Protein AF-A0A0M8WVM7-F1 (afdb_monomer_lite)

pLDDT: mean 82.89, std 19.28, range [34.34, 97.88]

Secondary structure (DSSP, 8-state):
-HHHHH-HHHHHHHHHHHHHHHHHHHHHHHHHHHHHHHHHHH---TT--TTHHHHHHHHHHHHHHHHHHHHHHHHHHHHHHHHHHHHHHHHHHHHHHHHHHHHHHHHHHHS-------------------------SSGGG-------

Structure (mmCIF, N/CA/C/O backbone):
data_AF-A0A0M8WVM7-F1
#
_entry.id   AF-A0A0M8WVM7-F1
#
loop_
_atom_site.group_PDB
_atom_site.id
_atom_site.type_symbol
_atom_site.label_atom_id
_ato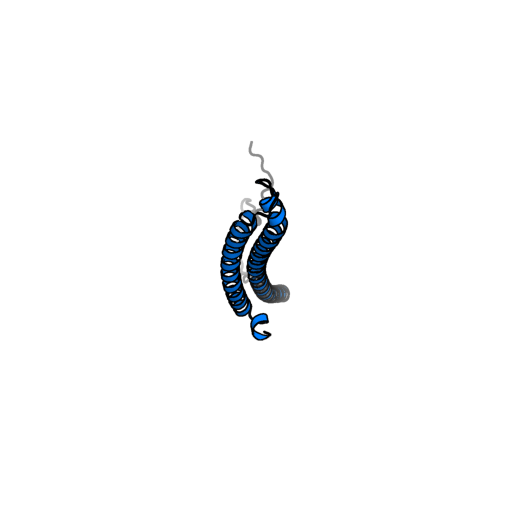m_site.label_alt_id
_atom_site.label_comp_id
_atom_site.label_asym_id
_atom_site.label_entity_id
_atom_site.label_seq_id
_atom_site.pdbx_PDB_ins_code
_atom_site.Cartn_x
_atom_site.Cartn_y
_atom_site.Cartn_z
_atom_site.occupancy
_atom_site.B_iso_or_equiv
_atom_site.auth_seq_id
_atom_site.auth_comp_id
_atom_site.auth_asym_id
_atom_site.auth_atom_id
_atom_site.pdbx_PDB_model_num
ATOM 1 N N . MET A 1 1 ? -16.329 -11.894 3.116 1.00 85.50 1 MET A N 1
ATOM 2 C CA . MET A 1 1 ? -16.035 -10.476 3.455 1.00 85.50 1 MET A CA 1
ATOM 3 C C . MET A 1 1 ? -16.761 -9.985 4.701 1.00 85.50 1 MET A C 1
ATOM 5 O O . MET A 1 1 ? -16.133 -9.300 5.496 1.00 85.50 1 MET A O 1
ATOM 9 N N . ARG A 1 2 ? -18.045 -10.322 4.906 1.00 90.75 2 ARG A N 1
ATOM 10 C CA . ARG A 1 2 ? -18.789 -9.911 6.114 1.00 90.75 2 ARG A CA 1
ATOM 11 C C . ARG A 1 2 ? -18.131 -10.391 7.412 1.00 90.75 2 ARG A C 1
ATOM 13 O O . ARG A 1 2 ? -17.931 -9.581 8.307 1.00 90.75 2 ARG A O 1
ATOM 20 N N . ASP A 1 3 ? -17.697 -11.647 7.450 1.00 89.94 3 ASP A N 1
ATOM 21 C CA . ASP A 1 3 ? -17.059 -12.243 8.637 1.00 89.94 3 ASP A CA 1
ATOM 22 C C . ASP A 1 3 ? -15.710 -11.585 8.965 1.00 89.94 3 ASP A C 1
ATOM 24 O O . ASP A 1 3 ? -15.385 -11.332 10.123 1.00 89.94 3 ASP A O 1
ATOM 28 N N . ILE A 1 4 ? -14.954 -11.215 7.925 1.00 90.19 4 ILE A N 1
ATOM 29 C CA . ILE A 1 4 ? -13.687 -10.483 8.055 1.00 90.19 4 ILE A CA 1
ATOM 30 C C . ILE A 1 4 ? -13.936 -9.106 8.673 1.00 90.19 4 ILE A C 1
ATOM 32 O O . ILE A 1 4 ? -13.228 -8.722 9.596 1.00 90.19 4 ILE A O 1
ATOM 36 N N . ALA A 1 5 ? -14.954 -8.380 8.201 1.00 90.00 5 ALA A N 1
ATOM 37 C CA . ALA A 1 5 ? -15.272 -7.038 8.691 1.00 90.00 5 ALA A CA 1
ATOM 38 C C . ALA A 1 5 ? -15.776 -7.030 10.146 1.00 90.00 5 ALA A C 1
ATOM 40 O O . ALA A 1 5 ? -15.541 -6.069 10.885 1.00 90.00 5 ALA A O 1
ATOM 41 N N . GLN A 1 6 ? -16.464 -8.095 10.565 1.00 91.19 6 GLN A N 1
ATOM 42 C CA . GLN A 1 6 ? -16.962 -8.232 11.933 1.00 91.19 6 GLN A CA 1
ATOM 43 C C . GLN A 1 6 ? -15.826 -8.430 12.942 1.00 91.19 6 GLN A C 1
ATOM 45 O O . GLN A 1 6 ? -15.878 -7.847 14.023 1.00 91.19 6 GLN A O 1
ATOM 50 N N . SER A 1 7 ? -14.779 -9.179 12.586 1.00 91.88 7 SER A N 1
ATOM 51 C CA . SER A 1 7 ? -13.661 -9.470 13.489 1.00 91.88 7 SER A CA 1
ATOM 52 C C . SER A 1 7 ? -12.458 -8.540 13.253 1.00 91.88 7 SER A C 1
ATOM 54 O O . SER A 1 7 ? -11.902 -8.523 12.149 1.00 91.88 7 SER A O 1
ATOM 56 N N . PRO A 1 8 ? -11.984 -7.793 14.274 1.00 92.62 8 PRO A N 1
ATOM 57 C CA . PRO A 1 8 ? -10.793 -6.953 14.133 1.00 92.62 8 PRO A CA 1
ATOM 58 C C . PRO A 1 8 ? -9.540 -7.784 13.826 1.00 92.62 8 PRO A C 1
ATOM 60 O O . PRO A 1 8 ? -8.699 -7.360 13.035 1.00 92.62 8 PRO A O 1
ATOM 63 N N . GLU A 1 9 ? -9.433 -8.992 14.385 1.00 92.88 9 GLU A N 1
ATOM 64 C CA . GLU A 1 9 ? -8.317 -9.895 14.100 1.00 92.88 9 GLU A CA 1
ATOM 65 C C . GLU A 1 9 ? -8.355 -10.430 12.670 1.00 92.88 9 GLU A C 1
ATOM 67 O O . GLU A 1 9 ? -7.324 -10.477 12.002 1.00 92.88 9 GLU A O 1
ATOM 72 N N . ALA A 1 10 ? -9.536 -10.828 12.182 1.00 94.38 10 ALA A N 1
ATOM 73 C CA . ALA A 1 10 ? -9.679 -11.301 10.808 1.00 94.38 10 ALA A CA 1
ATOM 74 C C . ALA A 1 10 ? -9.362 -10.182 9.809 1.00 94.38 10 ALA A C 1
ATOM 76 O O . ALA A 1 10 ? -8.680 -10.426 8.815 1.00 94.38 10 ALA A O 1
ATOM 77 N N . THR A 1 11 ? -9.788 -8.949 10.107 1.00 93.94 11 THR A N 1
ATOM 78 C CA . THR A 1 11 ? -9.418 -7.762 9.327 1.00 93.94 11 THR A CA 1
ATOM 79 C C . THR A 1 11 ? -7.900 -7.567 9.302 1.00 93.94 11 THR A C 1
ATOM 81 O O . THR A 1 11 ? -7.334 -7.397 8.228 1.00 93.94 11 THR A O 1
ATOM 84 N N . ALA A 1 12 ? -7.219 -7.637 10.451 1.00 94.19 12 ALA A N 1
ATOM 85 C CA . ALA A 1 12 ? -5.768 -7.461 10.514 1.00 94.19 12 ALA A CA 1
ATOM 86 C C . ALA A 1 12 ? -5.005 -8.536 9.721 1.00 94.19 12 ALA A C 1
ATOM 88 O O . ALA A 1 12 ? -4.093 -8.199 8.969 1.00 94.19 12 ALA A O 1
ATOM 89 N N . ARG A 1 13 ? -5.405 -9.812 9.838 1.00 95.62 13 ARG A N 1
ATOM 90 C CA . ARG A 1 13 ? -4.803 -10.915 9.066 1.00 95.62 13 ARG A CA 1
ATOM 91 C C . ARG A 1 13 ? -4.979 -10.702 7.563 1.00 95.62 13 ARG A C 1
ATOM 93 O O . ARG A 1 13 ? -4.002 -10.729 6.827 1.00 95.62 13 ARG A O 1
ATOM 100 N N . TYR A 1 14 ? -6.200 -10.389 7.130 1.00 96.12 14 TYR A N 1
ATOM 101 C CA . TYR A 1 14 ? -6.491 -10.133 5.720 1.00 96.12 14 TYR A CA 1
ATOM 102 C C . TYR A 1 14 ? -5.675 -8.958 5.157 1.00 96.12 14 TYR A C 1
ATOM 104 O O . TYR A 1 14 ? -5.136 -9.038 4.056 1.00 96.12 14 TYR A O 1
ATOM 112 N N . LEU A 1 15 ? -5.554 -7.865 5.916 1.00 95.69 15 LEU A N 1
ATOM 113 C CA . LEU A 1 15 ? -4.762 -6.707 5.503 1.00 95.69 15 LEU A CA 1
ATOM 114 C C . LEU A 1 15 ? -3.262 -7.016 5.436 1.00 95.69 15 LEU A C 1
ATOM 116 O O . LEU A 1 15 ? -2.596 -6.530 4.524 1.00 95.69 15 LEU A O 1
ATOM 120 N N . ALA A 1 16 ? -2.745 -7.846 6.343 1.00 95.00 16 ALA A N 1
ATOM 121 C CA . ALA A 1 16 ? -1.358 -8.302 6.308 1.00 95.00 16 ALA A CA 1
ATOM 122 C C . ALA A 1 16 ? -1.071 -9.185 5.080 1.00 95.00 16 ALA A C 1
ATOM 124 O O . ALA A 1 16 ? -0.038 -9.018 4.431 1.00 95.00 16 ALA A O 1
ATOM 125 N N . ASP A 1 17 ? -2.000 -10.071 4.711 1.00 96.50 17 ASP A N 1
ATOM 126 C CA . ASP A 1 17 ? -1.873 -10.893 3.503 1.00 96.50 17 ASP A CA 1
ATOM 127 C C . ASP A 1 17 ? -1.848 -10.021 2.240 1.00 96.50 17 ASP A C 1
ATOM 129 O O . ASP A 1 17 ? -0.986 -10.188 1.373 1.00 96.50 17 ASP A O 1
ATOM 133 N N . VAL A 1 18 ? -2.739 -9.027 2.161 1.00 96.56 18 VAL A N 1
ATOM 134 C CA . VAL A 1 18 ? -2.757 -8.048 1.061 1.00 96.56 18 VAL A CA 1
ATOM 135 C C . VAL A 1 18 ? -1.447 -7.258 1.023 1.00 96.56 18 VAL A C 1
ATOM 137 O O . VAL A 1 18 ? -0.864 -7.092 -0.047 1.00 96.56 18 VAL A O 1
ATOM 140 N N . GLN A 1 19 ? -0.950 -6.801 2.174 1.00 95.94 19 GLN A N 1
ATOM 141 C CA . GLN A 1 19 ? 0.319 -6.083 2.270 1.00 95.94 19 GLN A CA 1
ATOM 142 C C . GLN A 1 19 ? 1.489 -6.931 1.765 1.00 95.94 19 GLN A C 1
ATOM 144 O O . GLN A 1 19 ? 2.325 -6.423 1.022 1.00 95.94 19 GLN A O 1
ATOM 149 N N . ARG A 1 20 ? 1.536 -8.225 2.097 1.00 95.88 20 ARG A N 1
ATOM 150 C CA . ARG A 1 20 ? 2.579 -9.135 1.608 1.00 95.88 20 ARG A CA 1
ATOM 151 C C . ARG A 1 20 ? 2.580 -9.227 0.083 1.00 95.88 20 ARG A C 1
ATOM 153 O O . ARG A 1 20 ? 3.631 -9.071 -0.533 1.00 95.88 20 ARG A O 1
ATOM 160 N N . VAL A 1 21 ? 1.405 -9.413 -0.519 1.00 97.50 21 VAL A N 1
ATOM 161 C CA . VAL A 1 21 ? 1.262 -9.451 -1.983 1.00 97.50 21 VAL A CA 1
ATOM 162 C C . VAL A 1 21 ? 1.694 -8.123 -2.607 1.00 97.50 21 VAL A C 1
ATOM 164 O O . VAL A 1 21 ? 2.420 -8.117 -3.599 1.00 97.50 21 VAL A O 1
ATOM 167 N N . LEU A 1 22 ? 1.302 -6.992 -2.014 1.00 96.94 22 LEU A N 1
ATOM 168 C CA . LEU A 1 22 ? 1.704 -5.669 -2.493 1.00 96.94 22 LEU A CA 1
ATOM 169 C C . LEU A 1 22 ? 3.216 -5.450 -2.408 1.00 96.94 22 LEU A C 1
ATOM 171 O O . LEU A 1 22 ? 3.783 -4.887 -3.336 1.00 96.94 22 LEU A O 1
ATOM 175 N N . LEU A 1 23 ? 3.879 -5.913 -1.347 1.00 95.44 23 LEU A N 1
ATOM 176 C CA . LEU A 1 23 ? 5.335 -5.818 -1.216 1.00 95.44 23 LEU A CA 1
ATOM 177 C C . LEU A 1 23 ? 6.059 -6.648 -2.282 1.00 95.44 23 LEU A C 1
ATOM 179 O O . LEU A 1 23 ? 7.057 -6.194 -2.838 1.00 95.44 23 LEU A O 1
ATOM 183 N N . ASP A 1 24 ? 5.552 -7.837 -2.605 1.00 96.88 24 ASP A N 1
ATOM 184 C CA . ASP A 1 24 ? 6.132 -8.666 -3.664 1.00 96.88 24 ASP A CA 1
ATOM 185 C C . ASP A 1 24 ? 5.899 -8.056 -5.058 1.00 96.88 24 ASP A C 1
ATOM 187 O O . ASP A 1 24 ? 6.818 -8.018 -5.879 1.00 96.88 24 ASP A O 1
ATOM 191 N N . ILE A 1 25 ? 4.720 -7.475 -5.307 1.00 96.12 25 ILE A N 1
ATOM 192 C CA . ILE A 1 25 ? 4.462 -6.670 -6.512 1.00 96.12 25 ILE A CA 1
ATOM 193 C C . ILE A 1 25 ? 5.395 -5.453 -6.561 1.00 96.12 25 ILE A C 1
ATOM 195 O O . ILE A 1 25 ? 5.931 -5.140 -7.622 1.00 96.12 25 ILE A O 1
ATOM 199 N N . GLY A 1 26 ? 5.622 -4.791 -5.425 1.00 96.25 26 GLY A N 1
ATOM 200 C CA . GLY A 1 26 ? 6.528 -3.653 -5.298 1.00 96.25 26 GLY A CA 1
ATOM 201 C C . GLY A 1 26 ? 7.939 -3.992 -5.766 1.00 96.25 26 GLY A C 1
ATOM 202 O O . GLY A 1 26 ? 8.465 -3.300 -6.634 1.00 96.25 26 GLY A O 1
ATOM 203 N N . LYS A 1 27 ? 8.503 -5.114 -5.303 1.00 96.69 27 LYS A N 1
ATOM 204 C CA . LYS A 1 27 ? 9.820 -5.600 -5.756 1.00 96.69 27 LYS A CA 1
ATOM 205 C C . LYS A 1 27 ? 9.861 -5.828 -7.268 1.00 96.69 27 LYS A C 1
ATOM 207 O O . LYS A 1 27 ? 10.789 -5.380 -7.933 1.00 96.69 27 LYS A O 1
ATOM 212 N N . ASN A 1 28 ? 8.836 -6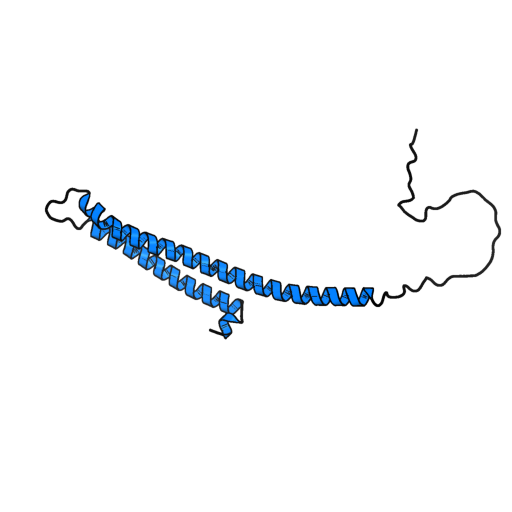.475 -7.827 1.00 97.50 28 ASN A N 1
ATOM 213 C CA . ASN A 1 28 ? 8.763 -6.713 -9.272 1.00 97.50 28 ASN A CA 1
ATOM 214 C C . ASN A 1 28 ? 8.705 -5.394 -10.064 1.00 97.50 28 ASN A C 1
ATOM 216 O O . ASN A 1 28 ? 9.343 -5.265 -11.108 1.00 97.50 28 ASN A O 1
ATOM 220 N N . LEU A 1 29 ? 7.970 -4.398 -9.559 1.00 96.94 29 LEU A N 1
ATOM 221 C CA . LEU A 1 29 ? 7.885 -3.069 -10.165 1.00 96.94 29 LEU A CA 1
ATOM 222 C C . LEU A 1 29 ? 9.198 -2.285 -10.052 1.00 96.94 29 LEU A C 1
ATOM 224 O O . LEU A 1 29 ? 9.539 -1.553 -10.979 1.00 96.94 29 LEU A O 1
ATOM 228 N N . GLU A 1 30 ? 9.949 -2.439 -8.961 1.00 97.12 30 GLU A N 1
ATOM 229 C CA . GLU A 1 30 ? 11.281 -1.844 -8.808 1.00 97.12 30 GLU A CA 1
ATOM 230 C C . GLU A 1 30 ? 12.264 -2.415 -9.832 1.00 97.12 30 GLU A C 1
ATOM 232 O O . GLU A 1 30 ? 12.943 -1.651 -10.526 1.00 97.12 30 GLU A O 1
ATOM 237 N N . THR A 1 31 ? 12.291 -3.741 -9.988 1.00 97.88 31 THR A N 1
ATOM 238 C CA . THR A 1 31 ? 13.098 -4.407 -11.017 1.00 97.88 31 THR A CA 1
ATOM 239 C C . THR A 1 31 ? 12.714 -3.915 -12.409 1.00 97.88 31 THR A C 1
ATOM 241 O O . THR A 1 31 ? 13.578 -3.452 -13.157 1.00 97.88 31 THR A O 1
ATOM 244 N N . LEU A 1 32 ? 11.416 -3.899 -12.724 1.00 96.94 32 LEU A N 1
ATOM 245 C CA . LEU A 1 32 ? 10.917 -3.403 -14.004 1.00 96.94 32 LEU A CA 1
ATOM 246 C C . LEU A 1 32 ? 11.303 -1.936 -14.244 1.00 96.94 32 LEU A C 1
ATOM 248 O O . LEU A 1 32 ? 11.670 -1.570 -15.360 1.00 96.94 32 LEU A O 1
ATOM 252 N N . ALA A 1 33 ? 11.252 -1.084 -13.218 1.00 96.81 33 ALA A N 1
ATOM 253 C CA . ALA A 1 33 ? 11.635 0.320 -13.333 1.00 96.81 33 ALA A CA 1
ATOM 254 C C . ALA A 1 33 ? 13.126 0.491 -13.648 1.00 96.81 33 ALA A C 1
ATOM 256 O O . ALA A 1 33 ? 13.489 1.334 -14.475 1.00 96.81 33 ALA A O 1
ATOM 257 N N . ILE A 1 34 ? 13.990 -0.322 -13.036 1.00 97.06 34 ILE A N 1
ATOM 258 C CA . ILE A 1 34 ? 15.429 -0.325 -13.321 1.00 97.06 34 ILE A CA 1
ATOM 259 C C . ILE A 1 34 ? 15.684 -0.786 -14.756 1.00 97.06 34 ILE A C 1
ATOM 261 O O . ILE A 1 34 ? 16.399 -0.101 -15.491 1.00 97.06 34 ILE A O 1
ATOM 265 N N . GLU A 1 35 ? 15.085 -1.900 -15.169 1.00 97.44 35 GLU A N 1
ATOM 266 C CA . GLU A 1 35 ? 15.242 -2.451 -16.518 1.00 97.44 35 GLU A CA 1
ATOM 267 C C . GLU A 1 35 ? 14.730 -1.484 -17.584 1.00 97.44 35 GLU A C 1
ATOM 269 O O . GLU A 1 35 ? 15.449 -1.173 -18.533 1.00 97.44 35 GLU A O 1
ATOM 274 N N . THR A 1 36 ? 13.540 -0.915 -17.377 1.00 96.25 36 THR A N 1
ATOM 275 C CA . THR A 1 36 ? 12.938 0.081 -18.272 1.00 96.25 36 THR A CA 1
ATOM 276 C C . THR A 1 36 ? 13.832 1.310 -18.394 1.00 96.25 36 THR A C 1
ATOM 278 O O . THR A 1 36 ? 14.109 1.770 -19.500 1.00 96.25 36 THR A O 1
ATOM 281 N N . ARG A 1 37 ? 14.359 1.820 -17.274 1.00 95.88 37 ARG A N 1
ATOM 282 C CA . ARG A 1 37 ? 15.304 2.944 -17.276 1.00 95.88 37 ARG A CA 1
ATOM 283 C C . ARG A 1 37 ? 16.562 2.619 -18.075 1.00 95.88 37 ARG A C 1
ATOM 285 O O . ARG A 1 37 ? 17.025 3.449 -18.854 1.00 95.88 37 ARG A O 1
ATOM 292 N N . VAL A 1 38 ? 17.149 1.443 -17.863 1.00 96.12 38 VAL A N 1
ATOM 293 C CA . VAL A 1 38 ? 18.373 1.029 -18.564 1.00 96.12 38 VAL A CA 1
ATOM 294 C C . VAL A 1 38 ? 18.106 0.861 -20.056 1.00 96.12 38 VAL A C 1
ATOM 296 O O . VAL A 1 38 ? 18.904 1.337 -20.861 1.00 96.12 38 VAL A O 1
ATOM 299 N N . HIS A 1 39 ? 16.993 0.232 -20.424 1.00 96.69 39 HIS A N 1
ATOM 300 C CA . HIS A 1 39 ? 16.612 0.014 -21.812 1.00 96.69 39 HIS A CA 1
ATOM 301 C C . HIS A 1 39 ? 16.346 1.342 -22.531 1.00 96.69 39 HIS A C 1
ATOM 303 O O . HIS A 1 39 ? 17.058 1.675 -23.475 1.00 96.69 39 HIS A O 1
ATOM 309 N N . LEU A 1 40 ? 15.411 2.158 -22.028 1.00 95.00 40 LEU A N 1
ATOM 310 C CA . LEU A 1 40 ? 14.996 3.405 -22.681 1.00 95.00 40 LEU A CA 1
ATOM 311 C C . LEU A 1 40 ? 16.124 4.439 -22.791 1.00 95.00 40 LEU A C 1
ATOM 313 O O . LEU A 1 40 ? 16.190 5.199 -23.756 1.00 95.00 40 LEU A O 1
ATOM 317 N N . ARG A 1 41 ? 17.040 4.483 -21.817 1.00 94.62 41 ARG A N 1
ATOM 318 C CA . ARG A 1 41 ? 18.192 5.393 -21.884 1.00 94.62 41 ARG A CA 1
ATOM 319 C C . ARG A 1 41 ? 19.282 4.921 -22.844 1.00 94.62 41 ARG A C 1
ATOM 321 O O . ARG A 1 41 ? 20.088 5.750 -23.249 1.00 94.62 41 ARG A O 1
ATOM 328 N N . LYS A 1 42 ? 19.322 3.628 -23.185 1.00 94.62 42 LYS A N 1
ATOM 329 C CA . LYS A 1 42 ? 20.260 3.049 -24.162 1.00 94.62 42 LYS A CA 1
ATOM 330 C C . LYS A 1 42 ? 19.703 3.028 -25.586 1.00 94.62 42 LYS A C 1
ATOM 332 O O . LYS A 1 42 ? 20.474 2.885 -26.531 1.00 94.62 42 LYS A O 1
ATOM 337 N N . THR A 1 43 ? 18.390 3.162 -25.761 1.00 93.69 43 THR A N 1
ATOM 338 C CA . THR A 1 43 ? 17.761 3.236 -27.084 1.00 93.69 43 THR A CA 1
ATOM 339 C C . THR A 1 43 ? 17.969 4.617 -27.705 1.00 93.69 43 THR A C 1
ATOM 341 O O . THR A 1 43 ? 17.198 5.556 -27.471 1.00 93.69 43 THR A O 1
ATOM 344 N N . HIS A 1 44 ? 19.036 4.729 -28.492 1.00 93.19 44 HIS A N 1
ATOM 345 C CA . HIS A 1 44 ? 19.354 5.906 -29.293 1.00 93.19 44 HIS A CA 1
ATOM 346 C C . HIS A 1 44 ? 18.671 5.843 -30.660 1.00 93.19 44 HIS A C 1
ATOM 348 O O . HIS A 1 44 ? 18.557 4.778 -31.264 1.00 93.19 44 HIS A O 1
ATOM 354 N N . VAL A 1 45 ? 18.224 7.001 -31.134 1.00 93.56 45 VAL A N 1
ATOM 355 C CA . VAL A 1 45 ? 17.689 7.218 -32.480 1.00 93.56 45 VAL A CA 1
ATOM 356 C C . VAL A 1 45 ? 18.725 8.007 -33.280 1.00 93.56 45 VAL A C 1
ATOM 358 O O . VAL A 1 45 ? 19.497 8.779 -32.708 1.00 93.56 45 VAL A O 1
ATOM 361 N N . GLU A 1 46 ? 18.772 7.808 -34.596 1.00 93.94 46 GLU A N 1
ATOM 362 C CA . GLU A 1 46 ? 19.665 8.569 -35.472 1.00 93.94 46 GLU A CA 1
ATOM 363 C C . GLU A 1 46 ? 19.469 10.085 -35.275 1.00 93.94 46 GLU A C 1
ATOM 365 O O . GLU A 1 46 ? 18.344 10.580 -35.211 1.00 93.94 46 GLU A O 1
ATOM 370 N N . GLY A 1 47 ? 20.576 10.818 -35.115 1.00 93.31 47 GLY A N 1
ATOM 371 C CA . GLY A 1 47 ? 20.565 12.252 -34.802 1.00 93.31 47 GLY A CA 1
ATOM 372 C C . GLY A 1 47 ? 20.497 12.601 -33.307 1.00 93.31 47 GLY A C 1
ATOM 373 O O . GLY A 1 47 ? 20.601 13.778 -32.953 1.00 93.31 47 GLY A O 1
ATOM 374 N N . ASP A 1 48 ? 20.382 11.619 -32.409 1.00 93.88 48 ASP A N 1
ATOM 375 C CA . ASP A 1 48 ? 20.410 11.874 -30.970 1.00 93.88 48 ASP A CA 1
ATOM 376 C C . ASP A 1 48 ? 21.786 12.326 -30.469 1.00 93.88 48 ASP A C 1
ATOM 378 O O . ASP A 1 48 ? 22.798 11.641 -30.608 1.00 93.88 48 ASP A O 1
ATOM 382 N N . ARG A 1 49 ? 21.798 13.431 -29.721 1.00 92.88 49 ARG A N 1
ATOM 383 C CA . ARG A 1 49 ? 22.874 13.721 -28.756 1.00 92.88 49 ARG A CA 1
ATOM 384 C C . ARG A 1 49 ? 22.743 12.835 -27.513 1.00 92.88 49 ARG A C 1
ATOM 386 O O . ARG A 1 49 ? 21.668 12.323 -27.196 1.00 92.88 49 ARG A O 1
ATOM 393 N N . TRP A 1 50 ? 23.823 12.768 -26.734 1.00 88.44 50 TRP A N 1
ATOM 394 C CA . TRP A 1 50 ? 23.967 11.910 -25.548 1.00 88.44 50 TRP A CA 1
ATOM 395 C C . TRP A 1 50 ? 22.823 11.996 -24.511 1.00 88.44 50 TRP A C 1
ATOM 397 O O . TRP A 1 50 ? 22.575 11.024 -23.803 1.00 88.44 50 TRP A O 1
ATOM 407 N N . TYR A 1 51 ? 22.106 13.125 -24.411 1.00 92.94 51 TYR A N 1
ATOM 408 C CA . TYR A 1 51 ? 21.030 13.331 -23.429 1.00 92.94 51 TYR A CA 1
ATOM 409 C C . TYR A 1 51 ? 19.602 13.121 -23.971 1.00 92.94 51 TYR A C 1
ATOM 411 O O . TYR A 1 51 ? 18.664 13.071 -23.173 1.00 92.94 51 TYR A O 1
ATOM 419 N N . HIS A 1 52 ? 19.392 12.991 -25.288 1.00 95.69 52 HIS A N 1
ATOM 420 C CA . HIS A 1 52 ? 18.033 12.923 -25.856 1.00 95.69 52 HIS A CA 1
ATOM 421 C C . HIS A 1 52 ? 17.287 11.648 -25.455 1.00 95.69 52 HIS A C 1
ATOM 423 O O . HIS A 1 52 ? 16.127 11.728 -25.048 1.00 95.69 52 HIS A O 1
ATOM 429 N N . ALA A 1 53 ? 17.963 10.494 -25.466 1.00 94.38 53 ALA A N 1
ATOM 430 C CA . ALA A 1 53 ? 17.388 9.231 -24.997 1.00 94.38 53 ALA A CA 1
ATOM 431 C C . ALA A 1 53 ? 16.911 9.332 -23.538 1.00 94.38 53 ALA A C 1
ATOM 433 O O . ALA A 1 53 ? 15.807 8.904 -23.201 1.00 94.38 53 ALA A O 1
ATOM 434 N N . ARG A 1 54 ? 17.687 10.012 -22.681 1.00 94.56 54 ARG A N 1
ATOM 435 C CA . ARG A 1 54 ? 17.287 10.291 -21.297 1.00 94.56 54 ARG A CA 1
ATOM 436 C C . ARG A 1 54 ? 16.026 11.148 -21.231 1.00 94.56 54 ARG A C 1
ATOM 438 O O . ARG A 1 54 ? 15.122 10.799 -20.482 1.00 94.56 54 ARG A O 1
ATOM 445 N N . LEU A 1 55 ? 15.947 12.246 -21.984 1.00 95.88 55 LEU A N 1
ATOM 446 C CA . LEU A 1 55 ? 14.771 13.125 -21.956 1.00 95.88 55 LEU A CA 1
ATOM 447 C C . LEU A 1 55 ? 13.490 12.401 -22.390 1.00 95.88 55 LEU A C 1
ATOM 449 O O . LEU A 1 55 ? 12.444 12.628 -21.788 1.00 95.88 55 LEU A O 1
ATOM 453 N N . ARG A 1 56 ? 13.577 11.495 -23.371 1.00 94.88 56 ARG A N 1
ATOM 454 C CA . ARG A 1 56 ? 12.442 10.656 -23.788 1.00 94.88 56 ARG A CA 1
ATOM 455 C C . ARG A 1 56 ? 12.057 9.600 -22.752 1.00 94.88 56 ARG A C 1
ATOM 457 O O . ARG A 1 56 ? 10.882 9.270 -22.644 1.00 94.88 56 ARG A O 1
ATOM 464 N N . ALA A 1 57 ? 13.019 9.090 -21.984 1.00 95.88 57 ALA A N 1
ATOM 465 C CA . ALA A 1 57 ? 12.769 8.114 -20.924 1.00 95.88 57 ALA A CA 1
ATOM 466 C C . ALA A 1 57 ? 12.129 8.736 -19.665 1.00 95.88 57 ALA A C 1
ATOM 468 O O . ALA A 1 57 ? 11.368 8.066 -18.965 1.00 95.88 57 ALA A O 1
ATOM 469 N N . LEU A 1 58 ? 12.391 10.021 -19.381 1.00 95.88 58 LEU A N 1
ATOM 470 C CA . LEU A 1 58 ? 11.945 10.702 -18.154 1.00 95.88 58 LEU A CA 1
ATOM 471 C C . LEU A 1 58 ? 10.439 10.580 -17.841 1.00 95.88 58 LEU A C 1
ATOM 473 O O . LEU A 1 58 ? 10.118 10.337 -16.676 1.00 95.88 58 LEU A O 1
ATOM 477 N N . PRO A 1 59 ? 9.497 10.739 -18.794 1.00 97.19 59 PRO A N 1
ATOM 478 C CA . PRO A 1 59 ? 8.069 10.606 -18.503 1.00 97.19 59 PRO A CA 1
ATOM 479 C C . PRO A 1 59 ? 7.695 9.208 -18.000 1.00 97.19 59 PRO A C 1
ATOM 481 O O . PRO A 1 59 ? 6.918 9.086 -17.054 1.00 97.19 59 PRO A O 1
ATOM 484 N N . VAL A 1 60 ? 8.291 8.166 -18.588 1.00 96.44 60 VAL A N 1
ATOM 485 C CA . VAL A 1 60 ? 8.055 6.767 -18.203 1.00 96.44 60 VAL A CA 1
ATOM 486 C C . VAL A 1 60 ? 8.655 6.488 -16.828 1.00 96.44 60 VAL A C 1
ATOM 488 O O . VAL A 1 60 ? 7.981 5.948 -15.954 1.00 96.44 60 VAL A O 1
ATOM 491 N N . GLU A 1 61 ? 9.891 6.929 -16.595 1.00 95.88 61 GLU A N 1
ATOM 492 C CA . GLU A 1 61 ? 10.548 6.800 -15.290 1.00 95.88 61 GLU A CA 1
ATOM 493 C C . GLU A 1 61 ? 9.759 7.500 -14.178 1.00 95.88 61 GLU A C 1
ATOM 495 O O . GLU A 1 61 ? 9.589 6.951 -13.090 1.00 95.88 61 GLU A O 1
ATOM 500 N N . LYS A 1 62 ? 9.234 8.699 -14.454 1.00 97.25 62 LYS A N 1
ATOM 501 C CA . LYS A 1 62 ? 8.403 9.449 -13.508 1.00 97.25 62 LYS A CA 1
ATOM 502 C C . LYS A 1 62 ? 7.087 8.728 -13.221 1.00 97.25 62 LYS A C 1
ATOM 504 O O . LYS A 1 62 ? 6.668 8.680 -12.066 1.00 97.25 62 LYS A O 1
ATOM 509 N N . ALA A 1 63 ? 6.441 8.167 -14.243 1.00 97.44 63 ALA A N 1
ATOM 510 C CA . ALA A 1 63 ? 5.217 7.391 -14.072 1.00 97.44 63 ALA A CA 1
ATOM 511 C C . ALA A 1 63 ? 5.456 6.156 -13.187 1.00 97.44 63 ALA A C 1
ATOM 513 O O . ALA A 1 63 ? 4.729 5.961 -12.215 1.00 97.44 63 ALA A O 1
ATOM 514 N N . LEU A 1 64 ? 6.517 5.385 -13.449 1.00 95.69 64 LEU A N 1
ATOM 515 C CA . LEU A 1 64 ? 6.880 4.218 -12.636 1.00 95.69 64 LEU A CA 1
ATOM 516 C C . LEU A 1 64 ? 7.257 4.602 -11.199 1.00 95.69 64 LEU A C 1
ATOM 518 O O . LEU A 1 64 ? 6.792 3.972 -10.251 1.00 95.69 64 LEU A O 1
ATOM 522 N N . GLY A 1 65 ? 8.013 5.687 -11.013 1.00 96.62 65 GLY A N 1
ATOM 523 C CA . GLY A 1 65 ? 8.327 6.214 -9.682 1.00 96.62 65 GLY A CA 1
ATOM 524 C C . GLY A 1 65 ? 7.080 6.627 -8.890 1.00 96.62 65 GLY A C 1
ATOM 525 O O . GLY A 1 65 ? 6.990 6.367 -7.691 1.00 96.62 65 GLY A O 1
ATOM 526 N N . ASN A 1 66 ? 6.080 7.217 -9.554 1.00 97.81 66 ASN A N 1
ATOM 527 C CA . ASN A 1 66 ? 4.803 7.550 -8.920 1.00 97.81 66 ASN A CA 1
ATOM 528 C C . ASN A 1 66 ? 4.019 6.299 -8.504 1.00 97.81 66 ASN A C 1
ATOM 530 O O . ASN A 1 66 ? 3.423 6.296 -7.429 1.00 97.81 66 ASN A O 1
ATOM 534 N N . VAL A 1 67 ? 4.025 5.241 -9.322 1.00 96.94 67 VAL A N 1
ATOM 535 C CA . VAL A 1 67 ? 3.380 3.964 -8.974 1.00 96.94 67 VAL A CA 1
ATOM 536 C C . VAL A 1 67 ? 4.014 3.366 -7.719 1.00 96.94 67 VAL A C 1
ATOM 538 O O . VAL A 1 67 ? 3.289 3.033 -6.785 1.00 96.94 67 VAL A O 1
ATOM 541 N N . LEU A 1 68 ? 5.347 3.311 -7.648 1.00 96.75 68 LEU A N 1
ATOM 542 C CA . LEU A 1 68 ? 6.070 2.822 -6.466 1.00 96.75 68 LEU A CA 1
ATOM 543 C C . LEU A 1 68 ? 5.754 3.651 -5.214 1.00 96.75 68 LEU A C 1
ATOM 545 O O . LEU A 1 68 ? 5.456 3.102 -4.155 1.00 96.75 68 LEU A O 1
ATOM 549 N N . LYS A 1 69 ? 5.728 4.983 -5.340 1.00 97.44 69 LYS A N 1
ATOM 550 C CA . LYS A 1 69 ? 5.333 5.873 -4.240 1.00 97.44 69 LYS A CA 1
ATOM 551 C C . LYS A 1 69 ? 3.905 5.593 -3.760 1.00 97.44 69 LYS A C 1
ATOM 553 O O . LYS A 1 69 ? 3.656 5.550 -2.558 1.00 97.44 69 LYS A O 1
ATOM 558 N N . ASN A 1 70 ? 2.967 5.415 -4.686 1.00 97.19 70 ASN A N 1
ATOM 559 C CA . ASN A 1 70 ? 1.577 5.121 -4.351 1.00 97.19 70 ASN A CA 1
ATOM 560 C C . ASN A 1 70 ? 1.427 3.751 -3.685 1.00 97.19 70 ASN A C 1
ATOM 562 O O . ASN A 1 70 ? 0.618 3.622 -2.771 1.00 97.19 70 ASN A O 1
ATOM 566 N N . LEU A 1 71 ? 2.219 2.760 -4.100 1.00 96.75 71 LEU A N 1
ATOM 567 C CA . LEU A 1 71 ? 2.255 1.441 -3.475 1.00 96.75 71 LEU A CA 1
ATOM 568 C C . LEU A 1 71 ? 2.731 1.531 -2.019 1.00 96.75 71 LEU A C 1
ATOM 570 O O . LEU A 1 71 ? 2.059 0.995 -1.143 1.00 96.75 71 LEU A O 1
ATOM 574 N N . ASN A 1 72 ? 3.797 2.287 -1.742 1.00 95.38 72 ASN A N 1
ATOM 575 C CA . ASN A 1 72 ? 4.273 2.513 -0.371 1.00 95.38 72 ASN A CA 1
ATOM 576 C C . ASN A 1 72 ? 3.220 3.223 0.499 1.00 95.38 72 ASN A C 1
ATOM 578 O O . ASN A 1 72 ? 2.938 2.812 1.625 1.00 95.38 72 ASN A O 1
ATOM 582 N N . ASN A 1 73 ? 2.567 4.255 -0.044 1.00 97.06 73 ASN A N 1
ATOM 583 C CA . ASN A 1 73 ? 1.477 4.940 0.654 1.00 97.06 73 ASN A CA 1
ATOM 584 C C . ASN A 1 73 ? 0.290 4.003 0.927 1.00 97.06 73 ASN A C 1
ATOM 586 O O . ASN A 1 73 ? -0.350 4.100 1.976 1.00 97.06 73 ASN A O 1
ATOM 590 N N . LEU A 1 74 ? -0.020 3.108 -0.016 1.00 96.56 74 LEU A N 1
ATOM 591 C CA . LEU A 1 74 ? -1.075 2.115 0.135 1.00 96.56 74 LEU A CA 1
ATOM 592 C C . LEU A 1 74 ? -0.738 1.149 1.272 1.00 96.56 74 LEU A C 1
ATOM 594 O O . LEU A 1 74 ? -1.575 0.971 2.152 1.00 96.56 74 LEU A O 1
ATOM 598 N N . THR A 1 75 ? 0.473 0.584 1.303 1.00 95.56 75 THR A N 1
ATOM 599 C CA . THR A 1 75 ? 0.891 -0.345 2.366 1.00 95.56 75 THR A CA 1
ATOM 600 C C . THR A 1 75 ? 0.841 0.306 3.747 1.00 95.56 75 THR A C 1
ATOM 602 O O . THR A 1 75 ? 0.264 -0.272 4.665 1.00 95.56 75 THR A O 1
ATOM 605 N N . GLU A 1 76 ? 1.313 1.550 3.886 1.00 95.06 76 GLU A N 1
ATOM 606 C CA . GLU A 1 76 ? 1.169 2.304 5.141 1.00 95.06 76 GLU A CA 1
ATOM 607 C C . GLU A 1 76 ? -0.303 2.548 5.517 1.00 95.06 76 GLU A C 1
ATOM 609 O O . GLU A 1 76 ? -0.680 2.543 6.691 1.00 95.06 76 GLU A O 1
ATOM 614 N N . GLY A 1 77 ? -1.152 2.811 4.520 1.00 96.12 77 GLY A N 1
ATOM 615 C CA . GLY A 1 77 ? -2.587 2.992 4.707 1.00 96.12 77 GLY A CA 1
ATOM 616 C C . GLY A 1 77 ? -3.264 1.736 5.254 1.00 96.12 77 GLY A C 1
ATOM 617 O O . GLY A 1 77 ? -4.111 1.843 6.147 1.00 96.12 77 GLY A O 1
ATOM 618 N N . LEU A 1 78 ? -2.862 0.553 4.774 1.00 95.81 78 LEU A N 1
ATOM 619 C CA . LEU A 1 78 ? -3.378 -0.727 5.262 1.00 95.81 78 LEU A CA 1
ATOM 620 C C . LEU A 1 78 ? -3.005 -0.947 6.732 1.00 95.81 78 LEU A C 1
ATOM 622 O O . LEU A 1 78 ? -3.895 -1.222 7.539 1.00 95.81 78 LEU A O 1
ATOM 626 N N . GLU A 1 79 ? -1.749 -0.719 7.117 1.00 93.69 79 GLU A N 1
ATOM 627 C CA . GLU A 1 79 ? -1.302 -0.831 8.515 1.00 93.69 79 GLU A CA 1
ATOM 628 C C . GLU A 1 79 ? -2.078 0.113 9.444 1.00 93.69 79 GLU A C 1
ATOM 630 O O . GLU A 1 79 ? -2.633 -0.302 10.469 1.00 93.69 79 GLU A O 1
ATOM 635 N N . LYS A 1 80 ? -2.198 1.388 9.050 1.00 96.06 80 LYS A N 1
ATOM 636 C CA . LYS A 1 80 ? -2.962 2.397 9.798 1.00 96.06 80 LYS A CA 1
ATOM 637 C C . LYS A 1 80 ? -4.429 1.990 9.946 1.00 96.06 80 LYS A C 1
ATOM 639 O O . LYS A 1 80 ? -5.028 2.229 10.995 1.00 96.06 80 LYS A O 1
ATOM 644 N N . SER A 1 81 ? -5.022 1.387 8.916 1.00 93.81 81 SER A N 1
ATOM 645 C CA . SER A 1 81 ? -6.414 0.932 8.958 1.00 93.81 81 SER A CA 1
ATOM 646 C C . SER A 1 81 ? -6.616 -0.253 9.910 1.00 93.81 81 SER A C 1
ATOM 648 O O . SER A 1 81 ? -7.563 -0.230 10.699 1.00 93.81 81 SER A O 1
ATOM 650 N N . ALA A 1 82 ? -5.691 -1.221 9.927 1.00 94.06 82 ALA A N 1
ATOM 651 C CA . ALA A 1 82 ? -5.715 -2.345 10.860 1.00 94.06 82 ALA A CA 1
ATOM 652 C C . ALA A 1 82 ? -5.617 -1.859 12.316 1.00 94.06 82 ALA A C 1
ATOM 654 O O . ALA A 1 82 ? -6.428 -2.246 13.161 1.00 94.06 82 ALA A O 1
ATOM 655 N N . TYR A 1 83 ? -4.685 -0.937 12.588 1.00 95.00 83 TYR A N 1
ATOM 656 C CA . TYR A 1 83 ? -4.533 -0.310 13.902 1.00 95.00 83 TYR A CA 1
ATOM 657 C C . TYR A 1 83 ? -5.813 0.414 14.347 1.00 95.00 83 TYR A C 1
ATOM 659 O O . TYR A 1 83 ? -6.329 0.169 15.438 1.00 95.00 83 TYR A O 1
ATOM 667 N N . LYS A 1 84 ? -6.383 1.262 13.481 1.00 96.25 84 LYS A N 1
ATOM 668 C CA . LYS A 1 84 ? -7.614 2.008 13.789 1.00 96.25 84 LYS A CA 1
ATOM 669 C C . LYS A 1 84 ? -8.816 1.093 14.023 1.00 96.25 84 LYS A C 1
ATOM 671 O O . LYS A 1 84 ? -9.619 1.373 14.911 1.00 96.25 84 LYS A O 1
ATOM 676 N N . ARG A 1 85 ? -8.946 -0.007 13.270 1.00 94.75 85 ARG A N 1
ATOM 677 C CA . ARG A 1 85 ? -10.033 -0.980 13.464 1.00 94.75 85 ARG A CA 1
ATOM 678 C C . ARG A 1 85 ? -9.955 -1.649 14.834 1.00 94.75 85 ARG A C 1
ATOM 680 O O . ARG A 1 85 ? -10.999 -1.842 15.458 1.00 94.75 85 ARG A O 1
ATOM 687 N N . ARG A 1 86 ? -8.747 -1.983 15.295 1.00 93.50 86 ARG A N 1
ATOM 688 C CA . ARG A 1 86 ? -8.521 -2.544 16.631 1.00 93.50 86 ARG A CA 1
ATOM 689 C C . ARG A 1 86 ? -8.826 -1.525 17.729 1.00 93.50 86 ARG A C 1
ATOM 691 O O . ARG A 1 86 ? -9.605 -1.830 18.623 1.00 93.50 86 ARG A O 1
ATOM 698 N N . ALA A 1 87 ? -8.309 -0.304 17.601 1.00 94.62 87 ALA A N 1
ATOM 699 C CA . ALA A 1 87 ? -8.566 0.774 18.558 1.00 94.62 87 ALA A CA 1
ATOM 700 C C . ALA A 1 87 ? -10.068 1.087 18.703 1.00 94.62 87 ALA A C 1
ATOM 702 O O . ALA A 1 87 ? -10.554 1.329 19.806 1.00 94.62 87 ALA A O 1
ATOM 703 N N . HIS A 1 88 ? -10.827 1.036 17.603 1.00 95.38 88 HIS A N 1
ATOM 704 C CA . HIS A 1 88 ? -12.283 1.177 17.645 1.00 95.38 88 HIS A CA 1
ATOM 705 C C . HIS A 1 88 ? -12.951 0.073 18.479 1.00 95.38 88 HIS A C 1
ATOM 707 O O . HIS A 1 88 ? -13.843 0.358 19.272 1.00 95.38 88 HIS A O 1
ATOM 713 N N . ASP A 1 89 ? -12.533 -1.184 18.311 1.00 93.25 89 ASP A N 1
ATOM 714 C CA . ASP A 1 89 ? -13.094 -2.315 19.060 1.00 93.25 89 ASP A CA 1
ATOM 715 C C . ASP A 1 89 ? -12.828 -2.183 20.566 1.00 93.25 89 ASP A C 1
ATOM 717 O O . ASP A 1 89 ? -13.737 -2.313 21.385 1.00 93.25 89 ASP A O 1
ATOM 721 N N . GLU A 1 90 ? -11.595 -1.821 20.922 1.00 92.88 90 GLU A N 1
ATOM 722 C CA . GLU A 1 90 ? -11.183 -1.581 22.307 1.00 92.88 90 GLU A CA 1
ATOM 723 C C . GLU A 1 90 ? -11.989 -0.433 22.940 1.00 92.88 90 GLU A C 1
ATOM 725 O O . GLU A 1 90 ? -12.471 -0.561 24.068 1.00 92.88 90 GLU A O 1
ATOM 730 N N . ALA A 1 91 ? -12.233 0.653 22.200 1.00 94.56 91 ALA A N 1
ATOM 731 C CA . ALA A 1 91 ? -13.079 1.754 22.657 1.00 94.56 91 ALA A CA 1
ATOM 732 C C . ALA A 1 91 ? -14.539 1.318 22.893 1.00 94.56 91 ALA A C 1
ATOM 734 O O . ALA A 1 91 ? -15.146 1.691 23.899 1.00 94.56 91 ALA A O 1
ATOM 735 N N . VAL A 1 92 ? -15.112 0.489 22.015 1.00 93.12 92 VAL A N 1
ATOM 736 C CA . VAL A 1 92 ? -16.471 -0.053 22.202 1.00 93.12 92 VAL A CA 1
ATOM 737 C C . VAL A 1 92 ? -16.548 -0.919 23.464 1.00 93.12 92 VAL A C 1
ATOM 739 O O . VAL A 1 92 ? -17.478 -0.772 24.260 1.00 93.12 92 VAL A O 1
ATOM 742 N N . VAL A 1 93 ? -15.551 -1.773 23.705 1.00 92.12 93 VAL A N 1
ATOM 743 C CA . VAL A 1 93 ? -15.485 -2.594 24.924 1.00 92.12 93 VAL A CA 1
ATOM 744 C C . VAL A 1 93 ? -15.355 -1.723 26.177 1.00 92.12 93 VAL A C 1
ATOM 746 O O . VAL A 1 93 ? -16.049 -1.965 27.168 1.00 92.12 93 VAL A O 1
ATOM 749 N N . ASN A 1 94 ? -14.509 -0.693 26.142 1.00 92.19 94 ASN A N 1
ATOM 750 C CA . ASN A 1 94 ? -14.292 0.199 27.281 1.00 92.19 94 ASN A CA 1
ATOM 751 C C . ASN A 1 94 ? -15.536 1.034 27.601 1.00 92.19 94 ASN A C 1
ATOM 753 O O . ASN A 1 94 ? -15.963 1.062 28.751 1.00 92.19 94 ASN A O 1
ATOM 757 N N . THR A 1 95 ? -16.213 1.596 26.596 1.00 92.81 95 THR A N 1
ATOM 758 C CA . THR A 1 95 ? -17.468 2.340 26.819 1.00 92.81 95 THR A CA 1
ATOM 759 C C . THR A 1 95 ? -18.570 1.470 27.432 1.00 92.81 95 THR A C 1
ATOM 761 O O . THR A 1 95 ? -19.366 1.949 28.244 1.00 92.81 95 THR A O 1
ATOM 764 N N . ALA A 1 96 ? -18.629 0.178 27.094 1.00 88.75 96 ALA A N 1
ATOM 765 C CA . ALA A 1 96 ? -19.562 -0.752 27.725 1.00 88.75 96 ALA A CA 1
ATOM 766 C C . ALA A 1 96 ? -19.227 -1.000 29.208 1.00 88.75 96 ALA A C 1
ATOM 768 O O . ALA A 1 96 ? -20.143 -1.106 30.026 1.00 88.75 96 ALA A O 1
ATOM 769 N N . LYS A 1 97 ? -17.939 -1.071 29.565 1.00 89.19 97 LYS A N 1
ATOM 770 C CA . LYS A 1 97 ? -17.480 -1.197 30.960 1.00 89.19 97 LYS A CA 1
ATOM 771 C C . LYS A 1 97 ? -17.770 0.070 31.761 1.00 89.19 97 LYS A C 1
ATOM 773 O O . LYS A 1 97 ? -18.420 -0.017 32.798 1.00 89.19 97 LYS A O 1
ATOM 778 N N . GLU A 1 98 ? -17.416 1.234 31.225 1.00 91.06 98 GLU A N 1
ATOM 779 C CA . GLU A 1 98 ? -17.661 2.538 31.855 1.00 91.06 98 GLU A CA 1
ATOM 780 C C . GLU A 1 98 ? -19.147 2.760 32.161 1.00 91.06 98 GLU A C 1
ATOM 782 O O . GLU A 1 98 ? -19.511 3.265 33.222 1.00 91.06 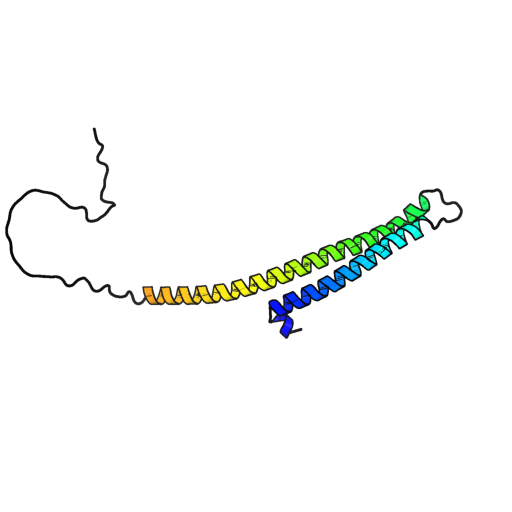98 GLU A O 1
ATOM 787 N N . ARG A 1 99 ? -20.045 2.348 31.255 1.00 89.62 99 ARG A N 1
ATOM 788 C CA . ARG A 1 99 ? -21.494 2.434 31.496 1.00 89.62 99 ARG A CA 1
ATOM 789 C C . ARG A 1 99 ? -21.941 1.554 32.663 1.00 89.62 99 ARG A C 1
ATOM 791 O O . ARG A 1 99 ? -22.739 2.020 33.473 1.00 89.62 99 ARG A O 1
ATOM 798 N N . LYS A 1 100 ? -21.418 0.327 32.769 1.00 88.50 100 LYS A N 1
ATOM 799 C CA . LYS A 1 100 ? -21.720 -0.590 33.882 1.00 88.50 100 LYS A CA 1
ATOM 800 C C . LYS A 1 100 ? -21.197 -0.046 35.210 1.00 88.50 100 LYS A C 1
ATOM 802 O O . LYS A 1 100 ? -21.924 -0.049 36.197 1.00 88.50 100 LYS A O 1
ATOM 807 N N . GLU A 1 101 ? -19.973 0.471 35.231 1.00 88.88 101 GLU A N 1
ATOM 808 C CA . GLU A 1 101 ? -19.380 1.091 36.422 1.00 88.88 101 GLU A CA 1
ATOM 809 C C . GLU A 1 101 ? -20.182 2.315 36.871 1.00 88.88 101 GLU A C 1
ATOM 811 O O . GLU A 1 101 ? -20.564 2.420 38.036 1.00 88.88 101 GLU A O 1
ATOM 816 N N . LYS A 1 102 ? -20.549 3.189 35.931 1.00 90.31 102 LYS A N 1
ATOM 817 C CA . LYS A 1 102 ? -21.376 4.367 36.208 1.00 90.31 102 LYS A CA 1
ATOM 818 C C . LYS A 1 102 ? -22.770 4.000 36.714 1.00 90.31 102 LYS A C 1
ATOM 820 O O . LYS A 1 102 ? -23.347 4.730 37.520 1.00 90.31 102 LYS A O 1
ATOM 825 N N . GLU A 1 103 ? -23.339 2.892 36.251 1.00 87.75 103 GLU A N 1
ATOM 826 C CA . GLU A 1 103 ? -24.607 2.379 36.765 1.00 87.75 103 GLU A 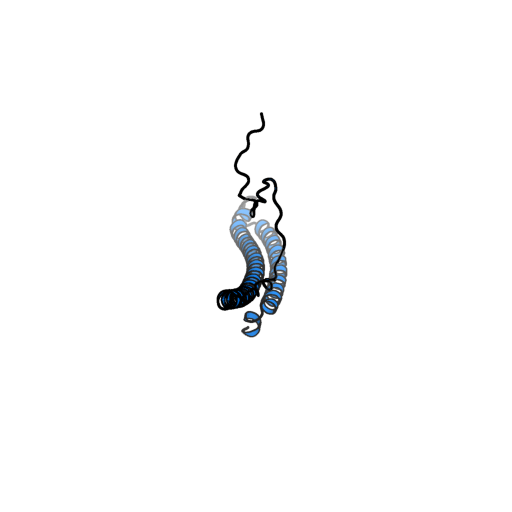CA 1
ATOM 827 C C . GLU A 1 103 ? -24.470 1.851 38.198 1.00 87.75 103 GLU A C 1
ATOM 829 O O . GLU A 1 103 ? -25.292 2.196 39.048 1.00 87.75 103 GLU A O 1
ATOM 834 N N . LEU A 1 104 ? -23.396 1.120 38.507 1.00 85.19 104 LEU A N 1
ATOM 835 C CA . LEU A 1 104 ? -23.097 0.687 39.874 1.00 85.19 104 LEU A CA 1
ATOM 836 C C . LEU A 1 104 ? -22.865 1.881 40.810 1.00 85.19 104 LEU A C 1
ATOM 838 O O . LEU A 1 104 ? -23.394 1.901 41.920 1.00 85.19 104 LEU A O 1
ATOM 842 N N . GLU A 1 105 ? -22.143 2.913 40.372 1.00 84.06 105 GLU A N 1
ATOM 843 C CA . GLU A 1 105 ? -21.986 4.152 41.141 1.00 84.06 105 GLU A CA 1
ATOM 844 C C . GLU A 1 105 ? -23.321 4.855 41.388 1.00 84.06 105 GLU A C 1
ATOM 846 O O . GLU A 1 105 ? -23.572 5.341 42.491 1.00 84.06 105 GLU A O 1
ATOM 851 N N . ARG A 1 106 ? -24.203 4.902 40.383 1.00 83.75 106 ARG A N 1
ATOM 852 C CA . ARG A 1 106 ? -25.557 5.450 40.546 1.00 83.75 106 ARG A CA 1
ATOM 853 C C . ARG A 1 106 ? -26.366 4.643 41.553 1.00 83.75 106 ARG A C 1
ATOM 855 O O . ARG A 1 106 ? -27.043 5.247 42.378 1.00 83.75 106 ARG A O 1
ATOM 862 N N . GLN A 1 107 ? -26.281 3.314 41.527 1.00 80.44 107 GLN A N 1
ATOM 863 C CA . GLN A 1 107 ? -26.952 2.457 42.507 1.00 80.44 107 GLN A CA 1
ATOM 864 C C . GLN A 1 107 ? -26.400 2.673 43.923 1.00 80.44 107 GLN A C 1
ATOM 866 O O . GLN A 1 107 ? -27.187 2.839 44.851 1.00 80.44 107 GLN A O 1
ATOM 871 N N . ARG A 1 108 ? -25.073 2.779 44.084 1.00 78.69 108 ARG A N 1
ATOM 872 C CA . ARG A 1 108 ? -24.419 3.106 45.367 1.00 78.69 108 ARG A CA 1
ATOM 873 C C . ARG A 1 108 ? -24.821 4.482 45.901 1.00 78.69 108 ARG A C 1
ATOM 875 O O . ARG A 1 108 ? -25.019 4.638 47.097 1.00 78.69 108 ARG A O 1
ATOM 882 N N . LYS A 1 109 ? -24.961 5.483 45.026 1.00 79.94 109 LYS A N 1
ATOM 883 C CA . LYS A 1 109 ? -25.436 6.826 45.408 1.00 79.94 109 LYS A CA 1
ATOM 884 C C . LYS A 1 109 ? -26.931 6.848 45.736 1.00 79.94 109 LYS A C 1
ATOM 886 O O . LYS A 1 109 ? -27.344 7.625 46.586 1.00 79.94 109 LYS A O 1
ATOM 891 N N . LYS A 1 110 ? -27.740 6.026 45.057 1.00 80.69 110 LYS A N 1
ATOM 892 C CA . LYS A 1 110 ? -29.196 5.951 45.257 1.00 80.69 110 LYS A CA 1
ATOM 893 C C . LYS A 1 110 ? -29.574 5.185 46.527 1.00 80.69 110 LYS A C 1
ATOM 895 O O . LYS A 1 110 ? -30.523 5.576 47.192 1.00 80.69 110 LYS A O 1
ATOM 900 N N . ASN A 1 111 ? -28.818 4.142 46.865 1.00 68.94 111 ASN A N 1
ATOM 901 C CA . ASN A 1 111 ? -28.879 3.450 48.148 1.00 68.94 111 ASN A CA 1
ATOM 902 C C . ASN A 1 111 ? -27.567 3.697 48.896 1.00 68.94 111 ASN A C 1
ATOM 904 O O . ASN A 1 111 ? -26.703 2.813 48.890 1.00 68.94 111 ASN A O 1
ATOM 908 N N . PRO A 1 112 ? -27.387 4.873 49.529 1.00 70.44 112 PRO A N 1
ATOM 909 C CA . PRO A 1 112 ? -26.295 5.017 50.472 1.00 70.44 112 PRO A CA 1
ATOM 910 C C . PRO A 1 112 ? -26.495 3.923 51.521 1.00 70.44 112 PRO A C 1
ATOM 912 O O . PRO A 1 112 ? -27.535 3.884 52.182 1.00 70.44 112 PRO A O 1
ATOM 915 N N . GLN A 1 113 ? -25.545 2.987 51.631 1.00 63.28 113 GLN A N 1
ATOM 916 C CA . GLN A 1 113 ? -25.511 2.109 52.794 1.00 63.28 113 GLN A CA 1
ATOM 917 C C . GLN A 1 113 ? -25.514 3.045 53.995 1.00 63.28 113 GLN A C 1
ATOM 919 O O . GLN A 1 113 ? -24.591 3.845 54.152 1.00 63.28 113 GLN A O 1
ATOM 924 N N . GLN A 1 114 ? -26.595 3.008 54.776 1.00 59.22 114 GLN A N 1
ATOM 925 C CA . GLN A 1 114 ? -26.629 3.657 56.071 1.00 59.22 114 GLN A CA 1
ATOM 926 C C . GLN A 1 114 ? -25.467 3.043 56.837 1.00 59.22 114 GLN A C 1
ATOM 928 O O . GLN A 1 114 ? -25.538 1.886 57.251 1.00 59.22 114 GLN A O 1
ATOM 933 N N . LEU A 1 115 ? -24.361 3.784 56.925 1.00 59.41 115 LEU A N 1
ATOM 934 C CA . LEU A 1 115 ? -23.301 3.502 57.872 1.00 59.41 115 LEU A CA 1
ATOM 935 C C . LEU A 1 115 ? -24.031 3.364 59.201 1.00 59.41 115 LEU A C 1
ATOM 937 O O . LEU A 1 115 ? -24.601 4.345 59.681 1.00 59.41 115 LEU A O 1
ATOM 941 N N . GLN A 1 116 ? -24.129 2.135 59.717 1.00 58.44 116 GLN A N 1
ATOM 942 C CA . GLN A 1 116 ? -24.651 1.910 61.054 1.00 58.44 116 GLN A CA 1
ATOM 943 C C . GLN A 1 116 ? -23.835 2.827 61.954 1.00 58.44 116 GLN A C 1
ATOM 945 O O . GLN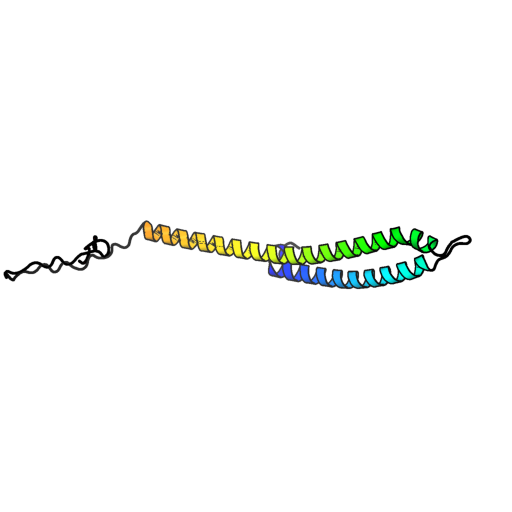 A 1 116 ? -22.621 2.656 62.080 1.00 58.44 116 GLN A O 1
ATOM 950 N N . ALA A 1 117 ? -24.491 3.854 62.495 1.00 53.47 117 ALA A N 1
ATOM 951 C CA . ALA A 1 117 ? -23.900 4.667 63.533 1.00 53.47 117 ALA A CA 1
ATOM 952 C C . ALA A 1 117 ? -23.424 3.693 64.612 1.00 53.47 117 ALA A C 1
ATOM 954 O O . ALA A 1 117 ? -24.186 2.806 65.014 1.00 53.47 117 ALA A O 1
ATOM 955 N N . ALA A 1 118 ? -22.154 3.813 65.006 1.00 59.81 118 ALA A N 1
ATOM 956 C CA . ALA A 1 118 ? -21.602 3.034 66.102 1.00 59.81 118 ALA A CA 1
ATOM 957 C C . ALA A 1 118 ? -22.599 3.072 67.275 1.00 59.81 118 ALA A C 1
ATOM 959 O O . ALA A 1 118 ? -23.156 4.141 67.545 1.00 59.81 118 ALA A O 1
ATOM 960 N N . PRO A 1 119 ? -22.898 1.930 67.919 1.00 48.19 119 PRO A N 1
ATOM 961 C CA . PRO A 1 119 ? -23.931 1.878 68.940 1.00 48.19 119 PRO A CA 1
ATOM 962 C C . PRO A 1 119 ? -23.580 2.883 70.036 1.00 48.19 119 PRO A C 1
ATOM 964 O O . PRO A 1 119 ? -22.531 2.776 70.668 1.00 48.19 119 PRO A O 1
ATOM 967 N N . ASN A 1 120 ? -24.447 3.881 70.226 1.00 50.00 120 ASN A N 1
ATOM 968 C CA . ASN A 1 120 ? -24.320 4.849 71.305 1.00 50.00 120 ASN A CA 1
ATOM 969 C C . ASN A 1 120 ? -24.330 4.091 72.637 1.00 50.00 120 ASN A C 1
ATOM 971 O O . ASN A 1 120 ? -25.386 3.686 73.127 1.00 50.00 120 ASN A O 1
ATOM 975 N N . SER A 1 121 ? -23.153 3.914 73.235 1.00 42.25 121 SER A N 1
ATOM 976 C CA . SER A 1 121 ? -23.015 3.484 74.619 1.00 42.25 121 SER A CA 1
ATOM 977 C C . SER A 1 121 ? -23.486 4.627 75.512 1.00 42.25 121 SER A C 1
ATOM 979 O O . SER A 1 121 ? -22.723 5.525 75.863 1.00 42.25 121 SER A O 1
ATOM 981 N N . THR A 1 122 ? -24.768 4.615 75.861 1.00 49.44 122 THR A N 1
ATOM 982 C CA . THR A 1 122 ? -25.279 5.470 76.929 1.00 49.44 122 THR A CA 1
ATOM 983 C C . THR A 1 122 ? -25.226 4.654 78.208 1.00 49.44 122 THR A C 1
ATOM 985 O O . THR A 1 122 ? -26.093 3.812 78.408 1.00 49.44 122 THR A O 1
ATOM 988 N N . GLN A 1 123 ? -24.225 4.881 79.060 1.00 40.91 123 GLN A N 1
ATOM 989 C CA . GLN A 1 123 ? -24.333 4.586 80.490 1.00 40.91 123 GLN A CA 1
ATOM 990 C C . GLN A 1 123 ? -23.291 5.371 81.303 1.00 40.91 123 GLN A C 1
ATOM 992 O O . GLN A 1 123 ? -22.109 5.063 81.318 1.00 40.91 123 GLN A O 1
ATOM 997 N N . GLN A 1 124 ? -23.805 6.440 81.917 1.00 45.06 124 GLN A N 1
ATOM 998 C CA . GLN A 1 124 ? -23.608 6.859 83.307 1.00 45.06 124 GLN A CA 1
ATOM 999 C C . GLN A 1 124 ? -22.203 6.805 83.933 1.00 45.06 124 GLN A C 1
ATOM 1001 O O . GLN A 1 124 ? -21.663 5.744 84.215 1.00 45.06 124 GLN A O 1
ATOM 1006 N N . GLY A 1 125 ? -21.774 7.985 84.394 1.00 41.12 125 GLY A N 1
ATOM 1007 C CA . GLY A 1 125 ? -21.134 8.126 85.703 1.00 41.12 125 GLY A CA 1
ATOM 1008 C C . GLY A 1 125 ? -19.643 8.437 85.680 1.00 41.12 125 GLY A C 1
ATOM 1009 O O . GLY A 1 125 ? -18.829 7.530 85.622 1.00 41.12 125 GLY A O 1
ATOM 1010 N N . ALA A 1 126 ? -19.300 9.718 85.823 1.00 34.34 126 ALA A N 1
ATOM 1011 C CA . ALA A 1 126 ? -18.292 10.193 86.776 1.00 34.34 126 ALA A CA 1
ATOM 1012 C C . ALA A 1 126 ? -18.133 11.710 86.628 1.00 34.34 126 ALA A C 1
ATOM 1014 O O . ALA A 1 126 ? -17.702 12.225 85.599 1.00 34.34 126 ALA A O 1
ATOM 1015 N N . GLN A 1 127 ? -18.491 12.422 87.691 1.00 45.75 127 GLN A N 1
ATOM 1016 C CA . GLN A 1 127 ? -18.007 13.767 87.958 1.00 45.75 127 GLN A CA 1
ATOM 1017 C C . GLN A 1 127 ? -16.473 13.736 88.010 1.00 45.75 127 GLN A C 1
ATOM 1019 O O . GLN A 1 127 ? -15.929 12.903 88.727 1.00 45.75 127 GLN A O 1
ATOM 1024 N N . SER A 1 128 ? -15.784 14.664 87.346 1.00 35.16 128 SER A N 1
ATOM 1025 C CA . SER A 1 128 ? -14.575 15.274 87.915 1.00 35.16 128 SER A CA 1
ATOM 1026 C C . SER A 1 128 ? -14.130 16.484 87.098 1.00 35.16 128 SER A C 1
ATOM 1028 O O . SER A 1 128 ? -14.077 16.451 85.871 1.00 35.16 128 SER A O 1
ATOM 1030 N N . LEU A 1 129 ? -13.818 17.557 87.817 1.00 48.53 129 LEU A N 1
ATOM 1031 C CA . LEU A 1 129 ? -13.209 18.783 87.331 1.00 48.53 129 LEU A CA 1
ATOM 1032 C C . LEU A 1 129 ? -11.842 18.494 86.687 1.00 48.53 129 LEU A C 1
ATOM 1034 O O . LEU A 1 129 ? -11.040 17.764 87.261 1.00 48.53 129 LEU A O 1
ATOM 1038 N N . SER A 1 130 ? -11.525 19.151 85.571 1.00 36.91 130 SER A N 1
ATOM 1039 C CA . SER A 1 130 ? -10.322 19.992 85.417 1.00 36.91 130 SER A CA 1
ATOM 1040 C C . SER A 1 130 ? -9.956 20.231 83.949 1.00 36.91 130 SER A C 1
ATOM 1042 O O . SER A 1 130 ? -10.015 19.340 83.115 1.00 36.91 130 SER A O 1
ATOM 1044 N N . SER A 1 131 ? -9.518 21.470 83.719 1.00 41.50 131 SER A N 1
ATOM 1045 C CA . SER A 1 131 ? -8.477 21.896 82.782 1.00 41.50 131 SER A CA 1
ATOM 1046 C C . SER A 1 131 ? -8.673 21.626 81.288 1.00 41.50 131 SER A C 1
ATOM 1048 O O . SER A 1 131 ? -8.665 20.501 80.802 1.00 41.50 131 SER A O 1
ATOM 1050 N N . GLY A 1 132 ? -8.771 22.727 80.544 1.00 47.91 132 GLY A N 1
ATOM 1051 C CA . GLY A 1 132 ? -9.017 22.739 79.114 1.00 47.91 132 GLY A CA 1
ATOM 1052 C C . GLY A 1 132 ? -7.947 22.035 78.290 1.00 47.91 132 GLY A C 1
ATOM 1053 O O . GLY A 1 132 ? -6.764 22.331 78.399 1.00 47.91 132 GLY A O 1
ATOM 1054 N N . TYR A 1 133 ? -8.414 21.174 77.397 1.00 43.88 133 TYR A N 1
ATOM 1055 C CA . TYR A 1 133 ? -7.792 20.888 76.113 1.00 43.88 133 TYR A CA 1
ATOM 1056 C C . TYR A 1 133 ? -8.928 20.520 75.153 1.00 43.88 133 TYR A C 1
ATOM 1058 O O . TYR A 1 133 ? -9.539 19.460 75.268 1.00 43.88 133 TYR A O 1
ATOM 1066 N N . SER A 1 134 ? -9.267 21.440 74.248 1.00 52.28 134 SER A N 1
ATOM 1067 C CA . SER A 1 134 ? -10.198 21.168 73.151 1.00 52.28 134 SER A CA 1
ATOM 1068 C C . SER A 1 134 ? -9.445 20.360 72.102 1.00 52.28 134 SER A C 1
ATOM 1070 O O . SER A 1 134 ? -8.490 20.858 71.510 1.00 52.28 134 SER A O 1
ATOM 1072 N N . ILE A 1 135 ? -9.831 19.102 71.910 1.00 58.06 135 ILE A N 1
ATOM 1073 C CA . ILE A 1 135 ? -9.281 18.247 70.856 1.00 58.06 135 ILE A CA 1
ATOM 1074 C C . ILE A 1 135 ? -9.957 18.669 69.542 1.00 58.06 135 ILE A C 1
ATOM 1076 O O . ILE A 1 135 ? -11.186 18.598 69.469 1.00 58.06 135 ILE A O 1
ATOM 1080 N N . PRO A 1 136 ? -9.217 19.118 68.511 1.00 58.75 136 PRO A N 1
ATOM 1081 C CA . PRO A 1 136 ? -9.831 19.515 67.253 1.00 58.75 136 PRO A CA 1
ATOM 1082 C C . PRO A 1 136 ? -10.392 18.280 66.543 1.00 58.75 136 PRO A C 1
ATOM 1084 O O . PRO A 1 136 ? -9.698 17.290 66.314 1.00 58.75 136 PRO A O 1
ATOM 1087 N N . THR A 1 137 ? -11.670 18.342 66.180 1.00 62.12 137 THR A N 1
ATOM 1088 C CA . THR A 1 137 ? -12.403 17.280 65.475 1.00 62.12 137 THR A CA 1
ATOM 1089 C C . THR A 1 137 ? -12.139 17.275 63.962 1.00 62.12 137 THR A C 1
ATOM 1091 O O . THR A 1 137 ? -12.785 16.529 63.227 1.00 62.12 137 THR A O 1
ATOM 1094 N N . SER A 1 138 ? 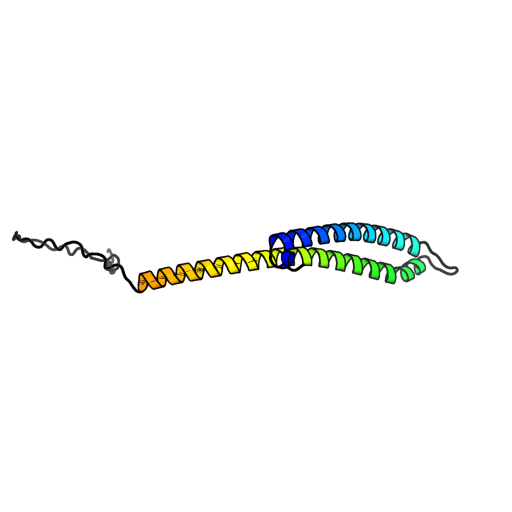-11.191 18.090 63.474 1.00 59.94 138 SER A N 1
ATOM 1095 C CA . SER A 1 138 ? -10.850 18.219 62.053 1.00 59.94 138 SER A CA 1
ATOM 1096 C C . SER A 1 138 ? -9.447 18.805 61.829 1.00 59.94 138 SER A C 1
ATOM 1098 O O . SER A 1 138 ? -9.030 19.730 62.519 1.00 59.94 138 SER A O 1
ATOM 1100 N N . ILE A 1 139 ? -8.744 18.307 60.803 1.00 61.00 139 ILE A N 1
ATOM 1101 C CA . ILE A 1 139 ? -7.391 18.737 60.379 1.00 61.00 139 ILE A CA 1
ATOM 1102 C C . ILE A 1 139 ? -7.397 20.179 59.821 1.00 61.00 139 ILE A C 1
ATOM 1104 O O . ILE A 1 139 ? -6.358 20.828 59.748 1.00 61.00 139 ILE A O 1
ATOM 1108 N N . TYR A 1 140 ? -8.570 20.710 59.467 1.00 58.09 140 TYR A N 1
ATOM 1109 C CA . TYR A 1 140 ? -8.731 22.075 58.953 1.00 58.09 140 TYR A CA 1
ATOM 1110 C C . TYR A 1 140 ? -8.872 23.143 60.049 1.00 58.09 140 TYR A C 1
ATOM 1112 O O . TYR A 1 140 ? -8.954 24.323 59.723 1.00 58.09 140 TYR A O 1
ATOM 1120 N N . ASP A 1 141 ? -8.880 22.752 61.329 1.00 58.69 141 ASP A N 1
ATOM 1121 C CA . ASP A 1 141 ? -9.009 23.670 62.474 1.00 58.69 141 ASP A CA 1
ATOM 1122 C C . ASP A 1 141 ? -7.650 24.205 62.984 1.00 58.69 141 ASP A C 1
ATOM 1124 O O . ASP A 1 141 ? -7.545 24.827 64.039 1.00 58.69 141 ASP A O 1
ATOM 1128 N N . LEU A 1 142 ? -6.569 23.982 62.229 1.00 60.84 142 LEU A N 1
ATOM 1129 C CA . LEU A 1 142 ? -5.250 24.562 62.496 1.00 60.84 142 LEU A CA 1
ATOM 1130 C C . LEU A 1 142 ? -5.142 25.945 61.838 1.00 60.84 142 LEU A C 1
ATOM 1132 O O . LEU A 1 142 ? -4.425 26.146 60.860 1.00 60.84 142 LEU A O 1
ATOM 1136 N N . GLY A 1 143 ? -5.891 26.907 62.376 1.00 52.22 143 GLY A N 1
ATOM 1137 C CA . GLY A 1 143 ? -5.734 28.320 62.046 1.00 52.22 143 GLY A CA 1
ATOM 1138 C C . GLY A 1 143 ? -4.459 28.895 62.670 1.00 52.22 143 GLY A C 1
ATOM 1139 O O . GLY A 1 143 ? -4.283 28.816 63.884 1.00 52.22 143 GLY A O 1
ATOM 1140 N N . ASN A 1 144 ? -3.587 29.453 61.822 1.00 56.69 144 ASN A N 1
ATOM 1141 C CA . ASN A 1 144 ? -2.436 30.320 62.115 1.00 56.69 144 ASN A CA 1
ATOM 1142 C C . ASN A 1 144 ? -2.192 30.641 63.604 1.00 56.69 144 ASN A C 1
ATOM 1144 O O . ASN A 1 144 ? -2.774 31.577 64.154 1.00 56.69 144 ASN A O 1
ATOM 1148 N N . ARG A 1 145 ? -1.235 29.946 64.228 1.00 47.81 145 ARG A N 1
ATOM 1149 C CA . ARG A 1 145 ? -0.485 30.504 65.359 1.00 47.81 145 ARG A CA 1
ATOM 1150 C C . ARG A 1 145 ? 0.947 30.759 64.918 1.00 47.81 145 ARG A C 1
ATOM 1152 O O . ARG A 1 145 ? 1.756 29.840 64.816 1.00 47.81 145 ARG A O 1
ATOM 1159 N N . GLU A 1 146 ? 1.209 32.029 64.629 1.00 48.88 146 GLU A N 1
ATOM 1160 C CA . GLU A 1 146 ? 2.542 32.620 64.569 1.00 48.88 146 GLU A CA 1
ATOM 1161 C C . GLU A 1 146 ? 3.305 32.237 65.844 1.00 48.88 146 GLU A C 1
ATOM 1163 O O . GLU A 1 146 ? 2.827 32.459 66.957 1.00 48.88 146 GLU A O 1
ATOM 1168 N N . SER A 1 147 ? 4.461 31.600 65.675 1.00 45.59 147 SER A N 1
ATOM 1169 C CA . SER A 1 147 ? 5.414 31.383 66.762 1.00 45.59 147 SER A CA 1
ATOM 1170 C C . SER A 1 147 ? 6.409 32.538 66.727 1.00 45.59 147 SER A C 1
ATOM 1172 O O . SER A 1 147 ? 7.116 32.702 65.732 1.00 45.59 147 SER A O 1
ATOM 1174 N N . ALA A 1 148 ? 6.372 33.358 67.777 1.00 37.03 148 ALA A N 1
ATOM 1175 C CA . ALA A 1 148 ? 7.411 34.317 68.139 1.00 37.03 148 ALA A CA 1
ATOM 1176 C C . ALA A 1 148 ? 8.619 33.596 68.755 1.00 37.03 148 ALA A C 1
ATOM 1178 O O . ALA A 1 148 ? 8.406 32.516 69.358 1.00 37.03 148 ALA A O 1
#

Foldseek 3Di:
DVVCLVDLVSLLVVLVVVLVVLVVVLVVLVVVLVVLQVVQLPDDDPPDDNCPSVVVSVVVSVVSVVVSVVSVVVNVVSVVVSVVSVVVVVVVVVVVVVVVVVVVVVVCVVDVPPPPDDPPPDDDDDDDDDDDDDDDPDPVPPPDDDDD

Sequence (148 aa):
MRDIAQSPEATARYLADVQRVLLDIGKNLETLAIETRVHLRKTHVEGDRWYHARLRALPVEKALGNVLKNLNNLTEGLEKSAYKRRAHDEAVVNTAKERKEKELERQRKKNPQQLQAAPNSTQQGAQSLSSGYSIPTSIYDLGNRESA

Radius of gyration: 39.06 Å; chains: 1; bounding box: 53×47×123 Å